Protein AF-Q8PVF8-F1 (afdb_monomer_lite)

Sequence (166 aa):
MELSTKVNENDHKSLRVQGGLSMELNARTSEKIAFSLLTLSAMTVAGFVVVILAYIIYNGYSAISIEFLTEMPRMRMTQGGIYPAIAGTVYLILGSMAVALPVGIMAAIYLNEYAGENRTTWLIEMAINNLQGLHLSYSGFSDSHFSLSTSGLVLLCCRPALLSLF

Secondary structure (DSSP, 8-state):
--TTHHHHHHHHHHHHHHHHHHHHHHHHHHHHHHHHHHHHHHHHHHHHHHHHHHHHHHHHTTT--HHHHHSPPBTTTTBS-SHHHHHHHHHHHHHHHHHHHHHHHHHHHHHHHH--S-HHHHHHHHHHHHHHHHHHHHHHHHHHHHHHHHHHHHHHHHTTTSSS--

Radius of gyration: 29.29 Å; chains: 1; bounding box: 50×66×88 Å

InterPro domains:
  IPR035906 MetI-like superfamily [G3DSA:1.10.3720.10] (33-136)
  IPR035906 MetI-like superfamily [SSF161098] (32-132)

pLDDT: mean 71.55, std 16.63, range [39.88, 97.25]

Foldseek 3Di:
DPPPVVVVVVVVVVVVVVVVVVCVPVVVVVVVVVVVVVVVVVVVVVVVVVVVVVVCCVVCVVVPDPQQCPWDDDDPNPDHHCPVVVVVVVCVVVVCCVVCVVVVVVVVCCLVPPDDPDPVNVVVVVVVVVVCVVVVVVVVVVVVVVCVVVVVVCCVVCVVVVVVVD

Structure (mmCIF, N/CA/C/O backbone):
data_AF-Q8PVF8-F1
#
_entry.id   AF-Q8PVF8-F1
#
loop_
_atom_site.group_PDB
_atom_site.id
_atom_site.type_symbol
_atom_site.label_atom_id
_atom_site.label_alt_id
_atom_site.label_comp_id
_atom_site.label_asym_id
_atom_site.label_entity_id
_atom_site.label_seq_id
_atom_site.pdbx_PDB_ins_code
_atom_site.Cartn_x
_atom_site.Cartn_y
_atom_site.Cartn_z
_atom_site.occupancy
_atom_site.B_iso_or_equiv
_atom_site.auth_seq_id
_atom_site.auth_comp_id
_atom_site.auth_asym_id
_atom_site.auth_atom_id
_atom_site.pdbx_PDB_model_num
ATOM 1 N N . MET A 1 1 ? -2.656 36.645 61.328 1.00 51.69 1 MET A N 1
ATOM 2 C CA . MET A 1 1 ? -2.704 35.214 60.951 1.00 51.69 1 MET A CA 1
ATOM 3 C C . MET A 1 1 ? -2.956 34.983 59.452 1.00 51.69 1 MET A C 1
ATOM 5 O O . MET A 1 1 ? -2.961 33.834 59.045 1.00 51.69 1 MET A O 1
ATOM 9 N N . GLU A 1 2 ? -3.068 36.027 58.611 1.00 54.12 2 GLU A N 1
ATOM 10 C CA . GLU A 1 2 ? -3.285 35.897 57.150 1.00 54.12 2 GLU A CA 1
ATOM 11 C C . GLU A 1 2 ? -2.012 35.986 56.281 1.00 54.12 2 GLU A C 1
ATOM 13 O O . GLU A 1 2 ? -2.089 35.915 55.058 1.00 54.12 2 GLU A O 1
ATOM 18 N N . LEU A 1 3 ? -0.820 36.134 56.877 1.00 52.75 3 LEU A N 1
ATOM 19 C CA . LEU A 1 3 ? 0.417 36.313 56.099 1.00 52.75 3 LEU A CA 1
ATOM 20 C C . LEU A 1 3 ? 1.076 34.996 55.648 1.00 52.75 3 LEU A C 1
ATOM 22 O O . LEU A 1 3 ? 1.861 35.007 54.706 1.00 52.75 3 LEU A O 1
ATOM 26 N N . SER A 1 4 ? 0.769 33.864 56.289 1.00 47.62 4 SER A N 1
ATOM 27 C CA . SER A 1 4 ? 1.456 32.588 56.014 1.00 47.62 4 SER A CA 1
ATOM 28 C C . SER A 1 4 ? 0.807 31.748 54.909 1.00 47.62 4 SER A C 1
ATOM 30 O O . SER A 1 4 ? 1.441 30.831 54.397 1.00 47.62 4 SER A O 1
ATOM 32 N N . THR A 1 5 ? -0.423 32.059 54.491 1.00 57.06 5 THR A N 1
ATOM 33 C CA . THR A 1 5 ? -1.111 31.355 53.391 1.00 57.06 5 THR A CA 1
ATOM 34 C C . THR A 1 5 ? -0.820 31.962 52.017 1.00 57.06 5 THR A C 1
ATOM 36 O O . THR A 1 5 ? -0.836 31.245 51.022 1.00 57.06 5 THR A O 1
ATOM 39 N N . LYS A 1 6 ? -0.473 33.255 51.935 1.00 48.97 6 LYS A N 1
ATOM 40 C CA . LYS A 1 6 ? -0.116 33.923 50.667 1.00 48.97 6 LYS A CA 1
ATOM 41 C C . LYS A 1 6 ? 1.314 33.648 50.187 1.00 48.97 6 LYS A C 1
ATOM 43 O O . LYS A 1 6 ? 1.569 33.820 49.002 1.00 48.97 6 LYS A O 1
ATOM 48 N N . VAL A 1 7 ? 2.234 33.219 51.053 1.00 61.41 7 VAL A N 1
ATOM 49 C CA . VAL A 1 7 ? 3.619 32.892 50.649 1.00 61.41 7 VAL A CA 1
ATOM 50 C C . VAL A 1 7 ? 3.669 31.528 49.933 1.00 61.41 7 VAL A C 1
ATOM 52 O O . VAL A 1 7 ? 4.226 31.420 48.848 1.00 61.41 7 VAL A O 1
ATOM 55 N N . ASN A 1 8 ? 2.943 30.519 50.430 1.00 55.72 8 ASN A N 1
ATOM 56 C CA . ASN A 1 8 ? 3.017 29.141 49.914 1.00 55.72 8 ASN A CA 1
ATOM 57 C C . ASN A 1 8 ? 2.479 28.968 48.466 1.00 55.72 8 ASN A C 1
ATOM 59 O O . ASN A 1 8 ? 3.049 28.233 47.665 1.00 55.72 8 ASN A O 1
ATOM 63 N N . GLU A 1 9 ? 1.425 29.697 48.085 1.00 68.25 9 GLU A N 1
ATOM 64 C CA . GLU A 1 9 ? 0.848 29.629 46.727 1.00 68.25 9 GLU A CA 1
ATOM 65 C C . GLU A 1 9 ? 1.742 30.312 45.666 1.00 68.25 9 GLU A C 1
ATOM 67 O O . GLU A 1 9 ? 1.870 29.836 44.535 1.00 68.25 9 GLU A O 1
ATOM 72 N N . ASN A 1 10 ? 2.386 31.432 46.019 1.00 58.22 10 ASN A N 1
ATOM 73 C CA . ASN A 1 10 ? 3.132 32.260 45.063 1.00 58.22 10 ASN A CA 1
ATOM 74 C C . ASN A 1 10 ? 4.547 31.719 44.777 1.00 58.22 10 ASN A C 1
ATOM 76 O O . ASN A 1 10 ? 5.030 31.835 43.644 1.00 58.22 10 ASN A O 1
ATOM 80 N N . ASP A 1 11 ? 5.175 31.057 45.752 1.00 59.28 11 ASP A N 1
ATOM 81 C CA . ASP A 1 11 ? 6.483 30.416 45.574 1.00 59.28 11 ASP A CA 1
ATOM 82 C C . ASP A 1 11 ? 6.388 29.142 44.713 1.00 59.28 11 ASP A C 1
ATOM 84 O O . ASP A 1 11 ? 7.199 28.928 43.807 1.00 59.28 11 ASP A O 1
ATOM 88 N N . HIS A 1 12 ? 5.337 28.331 44.896 1.00 58.09 12 HIS A N 1
ATOM 89 C CA . HIS A 1 12 ? 5.125 27.116 44.098 1.00 58.09 12 HIS A CA 1
ATOM 90 C C . HIS A 1 12 ? 4.798 27.429 42.625 1.00 58.09 12 HIS A C 1
ATOM 92 O O . HIS A 1 12 ? 5.191 26.689 41.716 1.00 58.09 12 HIS A O 1
ATOM 98 N N . LYS A 1 13 ? 4.131 28.561 42.357 1.00 58.38 13 LYS A N 1
ATOM 99 C CA . LYS A 1 13 ? 3.861 29.024 40.987 1.00 58.38 13 LYS A CA 1
ATOM 100 C C . LYS A 1 13 ? 5.140 29.490 40.280 1.00 58.38 13 LYS A C 1
ATOM 102 O O . LYS A 1 13 ? 5.322 29.175 39.106 1.00 58.38 13 LYS A O 1
ATOM 107 N N . SER A 1 14 ? 6.057 30.147 40.994 1.00 54.84 14 SER A N 1
ATOM 108 C CA . SER A 1 14 ? 7.342 30.607 40.437 1.00 54.84 14 SER A CA 1
ATOM 109 C C . SER A 1 14 ? 8.295 29.448 40.102 1.00 54.84 14 SER A C 1
ATOM 111 O O . SER A 1 14 ? 8.943 29.475 39.055 1.00 54.84 14 SER A O 1
ATOM 113 N N . LEU A 1 15 ? 8.301 28.376 40.907 1.00 59.50 15 LEU A N 1
ATOM 114 C CA . LEU A 1 15 ? 9.072 27.151 40.632 1.00 59.50 15 LEU A CA 1
ATOM 115 C C . LEU A 1 15 ? 8.565 26.383 39.394 1.00 59.50 15 LEU A C 1
ATOM 117 O O . LEU A 1 15 ? 9.371 25.858 38.625 1.00 59.50 15 LEU A O 1
ATOM 121 N N . ARG A 1 16 ? 7.245 26.356 39.138 1.00 57.34 16 ARG A N 1
ATOM 122 C CA . ARG A 1 16 ? 6.681 25.719 37.926 1.00 57.34 16 ARG A CA 1
ATOM 123 C C . ARG A 1 16 ? 6.911 26.537 36.651 1.00 57.34 16 ARG A C 1
ATOM 125 O O . ARG A 1 16 ? 7.089 25.943 35.593 1.00 57.34 16 ARG A O 1
ATOM 132 N N . VAL A 1 17 ? 6.951 27.870 36.735 1.00 62.53 17 VAL A N 1
ATOM 133 C CA . VAL A 1 17 ? 7.237 28.739 35.575 1.00 62.53 17 VAL A CA 1
ATOM 134 C C . VAL A 1 17 ? 8.722 28.674 35.179 1.00 62.53 17 VAL A C 1
ATOM 136 O O . VAL A 1 17 ? 9.035 28.613 33.991 1.00 62.53 17 VAL A O 1
ATOM 139 N N . GLN A 1 18 ? 9.647 28.593 36.144 1.00 56.28 18 GLN A N 1
ATOM 140 C CA . GLN A 1 18 ? 11.094 28.543 35.871 1.00 56.28 18 GLN A CA 1
ATOM 141 C C . GLN A 1 18 ? 11.582 27.153 35.404 1.00 56.28 18 GLN A C 1
ATOM 143 O O . GLN A 1 18 ? 12.493 27.068 34.580 1.00 56.28 18 GLN A O 1
ATOM 148 N N . GLY A 1 19 ? 10.924 26.069 35.843 1.00 51.06 19 GLY A N 1
ATOM 149 C CA . GLY A 1 19 ? 11.130 24.714 35.305 1.00 51.06 19 GLY A CA 1
ATOM 150 C C . GLY A 1 19 ? 10.571 24.504 33.888 1.00 51.06 19 GLY A C 1
ATOM 151 O O . GLY A 1 19 ? 11.049 23.630 33.170 1.00 51.06 19 GLY A O 1
ATOM 152 N N . GLY A 1 20 ? 9.599 25.323 33.465 1.00 49.12 20 GLY A N 1
ATOM 153 C CA . GLY A 1 20 ? 9.076 25.330 32.094 1.00 49.12 20 GLY A CA 1
ATOM 154 C C . GLY A 1 20 ? 9.992 26.053 31.100 1.00 49.12 20 GLY A C 1
ATOM 155 O O . GLY A 1 20 ? 10.200 25.561 29.995 1.00 49.12 20 GLY A O 1
ATOM 156 N N . LEU A 1 21 ? 10.607 27.174 31.505 1.00 53.81 21 LEU A N 1
ATOM 157 C CA . LEU A 1 21 ? 11.436 27.995 30.609 1.00 53.81 21 LEU A CA 1
ATOM 158 C C . LEU A 1 21 ? 12.814 27.389 30.285 1.00 53.81 21 LEU A C 1
ATOM 160 O O . LEU A 1 21 ? 13.308 27.561 29.173 1.00 53.81 21 LEU A O 1
ATOM 164 N N . SER A 1 22 ? 13.452 26.679 31.221 1.00 46.91 22 SER A N 1
ATOM 165 C CA . SER A 1 22 ? 14.766 26.053 30.978 1.00 46.91 22 SER A CA 1
ATOM 166 C C . SER A 1 22 ? 14.671 24.753 30.168 1.00 46.91 22 SER A C 1
ATOM 168 O O . SER A 1 22 ? 15.618 24.389 29.467 1.00 46.91 22 SER A O 1
ATOM 170 N N . MET A 1 23 ? 13.515 24.082 30.199 1.00 51.59 23 MET A N 1
ATOM 171 C CA . MET A 1 23 ? 13.256 22.872 29.414 1.00 51.59 23 MET A CA 1
ATOM 172 C C . MET A 1 23 ? 12.853 23.189 27.959 1.00 51.59 23 MET A C 1
ATOM 174 O O . MET A 1 23 ? 13.027 22.345 27.079 1.00 51.59 23 MET A O 1
ATOM 178 N N . GLU A 1 24 ? 12.400 24.414 27.663 1.00 52.34 24 GLU A N 1
ATOM 179 C CA . GLU A 1 24 ? 11.917 24.792 26.326 1.00 52.34 24 GLU A CA 1
ATOM 180 C C . GLU A 1 24 ? 13.024 24.983 25.269 1.00 52.34 24 GLU A C 1
ATOM 182 O O . GLU A 1 24 ? 12.763 24.814 24.079 1.00 52.34 24 GLU A O 1
ATOM 187 N N . LEU A 1 25 ? 14.275 25.262 25.656 1.00 53.94 25 LEU A N 1
ATOM 188 C CA . LEU A 1 25 ? 15.365 25.507 24.691 1.00 53.94 25 LEU A CA 1
ATOM 189 C C . LEU A 1 25 ? 16.074 24.221 24.213 1.00 53.94 25 LEU A C 1
ATOM 191 O O . LEU A 1 25 ? 16.572 24.174 23.086 1.00 53.94 25 LEU A O 1
ATOM 195 N N . ASN A 1 26 ? 16.076 23.153 25.023 1.00 51.19 26 ASN A N 1
ATOM 196 C CA . ASN A 1 26 ? 16.710 21.870 24.675 1.00 51.19 26 ASN A CA 1
ATOM 197 C C . ASN A 1 26 ? 15.704 20.829 24.137 1.00 51.19 26 ASN A C 1
ATOM 199 O O . ASN A 1 26 ? 16.030 20.059 23.233 1.00 51.19 26 ASN A O 1
ATOM 203 N N . ALA A 1 27 ? 14.446 20.853 24.601 1.00 56.66 27 ALA A N 1
ATOM 204 C CA . ALA A 1 27 ? 13.403 19.942 24.117 1.00 56.66 27 ALA A CA 1
ATOM 205 C C . ALA A 1 27 ? 13.043 20.185 22.638 1.00 56.66 27 ALA A C 1
ATOM 207 O O . ALA A 1 27 ? 12.931 19.235 21.869 1.00 56.66 27 ALA A O 1
ATOM 208 N N . ARG A 1 28 ? 12.981 21.453 22.201 1.00 52.00 28 ARG A N 1
ATOM 209 C CA . ARG A 1 28 ? 12.703 21.840 20.800 1.00 52.00 28 ARG A CA 1
ATOM 210 C C . ARG A 1 28 ? 13.817 21.430 19.828 1.00 52.00 28 ARG A C 1
ATOM 212 O O . ARG A 1 28 ? 13.562 21.247 18.639 1.00 52.00 28 ARG A O 1
ATOM 219 N N . THR A 1 29 ? 15.056 21.321 20.311 1.00 54.56 29 THR A N 1
ATOM 220 C CA . THR A 1 29 ? 16.217 20.906 19.505 1.00 54.56 29 THR A CA 1
ATOM 221 C C . THR A 1 29 ? 16.310 19.382 19.442 1.00 54.56 29 THR A C 1
ATOM 223 O O . THR A 1 29 ? 16.547 18.831 18.371 1.00 54.56 29 THR A O 1
ATOM 226 N N . SER A 1 30 ? 16.034 18.693 20.554 1.00 54.50 30 SER A N 1
ATOM 227 C CA . SER A 1 30 ? 15.981 17.226 20.611 1.00 54.50 30 SER A CA 1
ATOM 228 C C . SER A 1 30 ? 14.837 16.647 19.765 1.00 54.50 30 SER A C 1
ATOM 230 O O . SER A 1 30 ? 15.047 15.678 19.037 1.00 54.50 30 SER A O 1
ATOM 232 N N . GLU A 1 31 ? 13.672 17.304 19.751 1.00 61.38 31 GLU A N 1
ATOM 233 C CA . GLU A 1 31 ? 12.539 16.945 18.888 1.00 61.38 31 GLU A CA 1
ATOM 234 C C . GLU A 1 31 ? 12.911 17.038 17.400 1.00 61.38 31 GLU A C 1
ATOM 236 O O . GLU A 1 31 ? 12.701 16.092 16.643 1.00 61.38 31 GLU A O 1
ATOM 241 N N . LYS A 1 32 ? 13.565 18.131 16.986 1.00 50.81 32 LYS A N 1
ATOM 242 C CA . LYS A 1 32 ? 14.028 18.322 15.600 1.00 50.81 32 LYS A CA 1
ATOM 243 C C . LYS A 1 32 ? 15.104 17.320 15.192 1.00 50.81 32 LYS A C 1
ATOM 245 O O . LYS A 1 32 ? 15.117 16.892 14.042 1.00 50.81 32 LYS A O 1
ATOM 250 N N . ILE A 1 33 ? 15.996 16.937 16.106 1.00 59.88 33 ILE A N 1
ATOM 251 C CA . ILE A 1 33 ? 17.036 15.935 15.836 1.00 59.88 33 ILE A CA 1
ATOM 252 C C . ILE A 1 33 ? 16.408 14.551 15.660 1.00 59.88 33 ILE A C 1
ATOM 254 O O . ILE A 1 33 ? 16.748 13.862 14.701 1.00 59.88 33 ILE A O 1
ATOM 258 N N . ALA A 1 34 ? 15.463 14.167 16.521 1.00 65.62 34 ALA A N 1
ATOM 259 C CA . ALA A 1 34 ? 14.738 12.906 16.392 1.00 65.62 34 ALA A CA 1
ATOM 260 C C . ALA A 1 34 ? 13.936 12.848 15.080 1.00 65.62 34 ALA A C 1
ATOM 262 O O . ALA A 1 34 ? 14.042 11.878 14.332 1.00 65.62 34 ALA A O 1
ATOM 263 N N . PHE A 1 35 ? 13.209 13.919 14.747 1.00 63.75 35 PHE A N 1
ATOM 264 C CA . PHE A 1 35 ? 12.442 14.006 13.502 1.00 63.75 35 PHE A CA 1
ATOM 265 C C . PHE A 1 35 ? 13.340 14.022 12.254 1.00 63.75 35 PHE A C 1
ATOM 267 O O . PHE A 1 35 ? 13.012 13.405 11.240 1.00 63.75 35 PHE A O 1
ATOM 274 N N . SER A 1 36 ? 14.504 14.675 12.334 1.00 63.16 36 SER A N 1
ATOM 275 C CA . SER A 1 36 ? 15.505 14.709 11.262 1.00 63.16 36 SER A CA 1
ATOM 276 C C . SER A 1 36 ? 16.115 13.330 11.011 1.00 63.16 36 SER A C 1
ATOM 278 O O . SER A 1 36 ? 16.141 12.880 9.870 1.00 63.16 36 SER A O 1
ATOM 280 N N . LEU A 1 37 ? 16.520 12.609 12.062 1.00 76.75 37 LEU A N 1
ATOM 281 C CA . LEU A 1 37 ? 17.076 11.254 11.958 1.00 76.75 37 LEU A CA 1
ATOM 282 C C . LEU A 1 37 ? 16.082 10.256 11.351 1.00 76.75 37 LEU A C 1
ATOM 284 O O . LEU A 1 37 ? 16.461 9.455 10.495 1.00 76.75 37 LEU A O 1
ATOM 288 N N . LEU A 1 38 ? 14.811 10.332 11.755 1.00 70.50 38 LEU A N 1
ATOM 289 C CA . LEU A 1 38 ? 13.739 9.500 11.202 1.00 70.50 38 LEU A CA 1
ATOM 290 C C . LEU A 1 38 ? 13.437 9.844 9.736 1.00 70.50 38 LEU A C 1
ATOM 292 O O . LEU A 1 38 ? 13.205 8.953 8.923 1.00 70.50 38 LEU A O 1
ATOM 296 N N . THR A 1 39 ? 13.494 11.125 9.371 1.00 72.25 39 THR A N 1
ATOM 297 C CA . THR A 1 39 ? 13.309 11.551 7.975 1.00 72.25 39 THR A CA 1
ATOM 298 C C . THR A 1 39 ? 14.477 11.093 7.103 1.00 72.25 39 THR A C 1
ATOM 300 O O . THR A 1 39 ? 14.269 10.655 5.976 1.00 72.25 39 THR A O 1
ATOM 303 N N . LEU A 1 40 ? 15.707 11.139 7.618 1.00 76.12 40 LEU A N 1
ATOM 304 C CA . LEU A 1 40 ? 16.912 10.739 6.889 1.00 76.12 40 LEU A CA 1
ATOM 305 C C . LEU A 1 40 ? 16.947 9.230 6.616 1.00 76.12 40 LEU A C 1
ATOM 307 O O . LEU A 1 40 ? 17.321 8.813 5.518 1.00 76.12 40 LEU A O 1
ATOM 311 N N . SER A 1 41 ? 16.508 8.406 7.573 1.00 79.31 41 SER A N 1
ATOM 312 C CA . SER A 1 41 ? 16.392 6.958 7.371 1.00 79.31 41 SER A CA 1
ATOM 313 C C . SER A 1 41 ? 15.305 6.617 6.346 1.00 79.31 41 SER A C 1
ATOM 315 O O . SER A 1 41 ? 15.565 5.842 5.424 1.00 79.31 41 SER A O 1
ATOM 317 N N . ALA A 1 42 ? 14.138 7.266 6.420 1.00 78.38 42 ALA A N 1
ATOM 318 C CA . ALA A 1 42 ? 13.075 7.118 5.425 1.00 78.38 42 ALA A CA 1
ATOM 319 C C . ALA A 1 42 ? 13.528 7.572 4.025 1.00 78.38 42 ALA A C 1
ATOM 321 O O . ALA A 1 42 ? 13.293 6.881 3.034 1.00 78.38 42 ALA A O 1
ATOM 322 N N . MET A 1 43 ? 14.244 8.695 3.943 1.00 80.31 43 MET A N 1
ATOM 323 C CA . MET A 1 43 ? 14.764 9.236 2.688 1.00 80.31 43 MET A CA 1
ATOM 324 C C . MET A 1 43 ? 15.844 8.328 2.083 1.00 80.31 43 MET A C 1
ATOM 326 O O . MET A 1 43 ? 15.907 8.178 0.865 1.00 80.31 43 MET A O 1
ATOM 330 N N . THR A 1 44 ? 16.639 7.656 2.919 1.00 87.62 44 THR A N 1
ATOM 331 C CA . THR A 1 44 ? 17.617 6.656 2.467 1.00 87.62 44 THR A CA 1
ATOM 332 C C . THR A 1 44 ? 16.926 5.450 1.825 1.00 87.62 44 THR A C 1
ATOM 334 O O . THR A 1 44 ? 17.311 5.034 0.732 1.00 87.62 44 THR A O 1
ATOM 337 N N . VAL A 1 45 ? 15.868 4.919 2.453 1.00 90.38 45 VAL A N 1
ATOM 338 C CA . VAL A 1 45 ? 15.067 3.816 1.887 1.00 90.38 45 VAL A CA 1
ATOM 339 C C . VAL A 1 45 ? 14.399 4.246 0.581 1.00 90.38 45 VAL A C 1
ATOM 341 O O . VAL A 1 45 ? 14.475 3.525 -0.413 1.00 90.38 45 VAL A O 1
ATOM 344 N N . ALA A 1 46 ? 13.805 5.441 0.549 1.00 84.88 46 ALA A N 1
ATOM 345 C CA . ALA A 1 46 ? 13.189 5.988 -0.656 1.00 84.88 46 ALA A CA 1
ATOM 346 C C . ALA A 1 46 ? 14.206 6.139 -1.801 1.00 84.88 46 ALA A C 1
ATOM 348 O O . ALA A 1 46 ? 13.923 5.744 -2.929 1.00 84.88 46 ALA A O 1
ATOM 349 N N . GLY A 1 47 ? 15.415 6.631 -1.512 1.00 90.38 47 GLY A N 1
ATOM 350 C CA . GLY A 1 47 ? 16.500 6.713 -2.490 1.00 90.38 47 GLY A CA 1
ATOM 351 C C . GLY A 1 47 ? 16.872 5.346 -3.064 1.00 90.38 47 GLY A C 1
ATOM 352 O O . GLY A 1 47 ? 17.014 5.204 -4.277 1.00 90.38 47 GLY A O 1
ATOM 353 N N . PHE A 1 48 ? 16.945 4.317 -2.219 1.00 94.25 48 PHE A N 1
ATOM 354 C CA . PHE A 1 48 ? 17.225 2.951 -2.661 1.00 94.25 48 PHE A CA 1
ATOM 355 C C . PHE A 1 48 ? 16.133 2.411 -3.598 1.00 94.25 48 PHE A C 1
ATOM 357 O O . PHE A 1 48 ? 16.439 1.821 -4.634 1.00 94.25 48 PHE A O 1
ATOM 364 N N . VAL A 1 49 ? 14.860 2.681 -3.288 1.00 93.56 49 VAL A N 1
ATOM 365 C CA . VAL A 1 49 ? 13.725 2.334 -4.160 1.00 93.56 49 VAL A CA 1
ATOM 366 C C . VAL A 1 49 ? 13.830 3.048 -5.507 1.00 93.56 49 VAL A C 1
ATOM 368 O O . VAL A 1 49 ? 13.660 2.410 -6.542 1.00 93.56 49 VAL A O 1
ATOM 371 N N . VAL A 1 50 ? 14.170 4.341 -5.527 1.00 92.25 50 VAL A N 1
ATOM 372 C CA . VAL A 1 50 ? 14.340 5.105 -6.776 1.00 92.25 50 VAL A CA 1
ATOM 373 C C . VAL A 1 50 ? 15.474 4.537 -7.632 1.00 92.25 50 VAL A C 1
ATOM 375 O O . VAL A 1 50 ? 15.308 4.403 -8.842 1.00 92.25 50 VAL A O 1
ATOM 378 N N . VAL A 1 51 ? 16.601 4.149 -7.027 1.00 94.50 51 VAL A N 1
ATOM 379 C CA . VAL A 1 51 ? 17.724 3.520 -7.747 1.00 94.50 51 VAL A CA 1
ATOM 380 C C . VAL A 1 51 ? 17.306 2.187 -8.368 1.00 94.50 51 VAL A C 1
ATOM 382 O O . VAL A 1 51 ? 17.602 1.935 -9.537 1.00 94.50 51 VAL A O 1
ATOM 385 N N . ILE A 1 52 ? 16.580 1.350 -7.623 1.00 93.69 52 ILE A N 1
ATOM 386 C CA . ILE A 1 52 ? 16.058 0.078 -8.136 1.00 93.69 52 ILE A CA 1
ATOM 387 C C . ILE A 1 52 ? 15.069 0.325 -9.279 1.00 93.69 52 ILE A C 1
ATOM 389 O O . ILE A 1 52 ? 15.166 -0.321 -10.320 1.00 93.69 52 ILE A O 1
ATOM 393 N N . LEU A 1 53 ? 14.146 1.276 -9.123 1.00 90.56 53 LEU A N 1
ATOM 394 C CA . LEU A 1 53 ? 13.185 1.626 -10.170 1.00 90.56 53 LEU A CA 1
ATOM 395 C C . LEU A 1 53 ? 13.891 2.128 -11.431 1.00 90.56 53 LEU A C 1
ATOM 397 O O . LEU A 1 53 ? 13.553 1.690 -12.528 1.00 90.56 53 LEU A O 1
ATOM 401 N N . ALA A 1 54 ? 14.910 2.979 -11.288 1.00 91.94 54 ALA A N 1
ATOM 402 C CA . ALA A 1 54 ? 15.721 3.429 -12.412 1.00 91.94 54 ALA A CA 1
ATOM 403 C C . ALA A 1 54 ? 16.394 2.240 -13.112 1.00 91.94 54 ALA A C 1
ATOM 405 O O . ALA A 1 54 ? 16.300 2.113 -14.331 1.00 91.94 54 ALA A O 1
ATOM 406 N N . TYR A 1 55 ? 17.003 1.325 -12.353 1.00 92.50 55 TYR A N 1
ATOM 407 C CA . TYR A 1 55 ? 17.626 0.121 -12.904 1.00 92.50 55 TYR A CA 1
ATOM 408 C C . TYR A 1 55 ? 16.627 -0.763 -13.669 1.00 92.50 55 TYR A C 1
ATOM 410 O O . TYR A 1 55 ? 16.944 -1.251 -14.756 1.00 92.50 55 TYR A O 1
ATOM 418 N N . ILE A 1 56 ? 15.411 -0.940 -13.143 1.00 90.31 56 ILE A N 1
ATOM 419 C CA . ILE A 1 56 ? 14.345 -1.700 -13.809 1.00 90.31 56 ILE A CA 1
ATOM 420 C C . ILE A 1 56 ? 13.917 -1.015 -15.105 1.00 90.31 56 ILE A C 1
ATOM 422 O O . ILE A 1 56 ? 13.752 -1.696 -16.108 1.00 90.31 56 ILE A O 1
ATOM 426 N N . ILE A 1 57 ? 13.766 0.310 -15.126 1.00 89.25 57 ILE A N 1
ATOM 427 C CA . ILE A 1 57 ? 13.369 1.035 -16.341 1.00 89.25 57 ILE A CA 1
ATOM 428 C C . ILE A 1 57 ? 14.463 0.934 -17.411 1.00 89.25 57 ILE A C 1
ATOM 430 O O . ILE A 1 57 ? 14.161 0.599 -18.556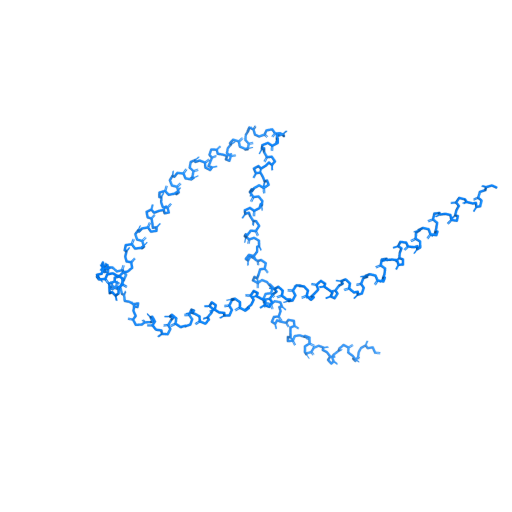 1.00 89.25 57 ILE A O 1
ATOM 434 N N . TYR A 1 58 ? 15.730 1.151 -17.042 1.00 90.25 58 TYR A N 1
ATOM 435 C CA . TYR A 1 58 ? 16.854 1.077 -17.981 1.00 90.25 58 TYR A CA 1
ATOM 436 C C . TYR A 1 58 ? 17.012 -0.312 -18.618 1.00 90.25 58 TYR A C 1
ATOM 438 O O . TYR A 1 58 ? 17.266 -0.400 -19.816 1.00 90.25 58 TYR A O 1
ATOM 446 N N . ASN A 1 59 ? 16.834 -1.394 -17.853 1.00 86.12 59 ASN A N 1
ATOM 447 C CA . ASN A 1 59 ? 16.957 -2.762 -18.375 1.00 86.12 59 ASN A CA 1
ATOM 448 C C . ASN A 1 59 ? 15.638 -3.325 -18.936 1.00 86.12 59 ASN A C 1
ATOM 450 O O . ASN A 1 59 ? 15.651 -4.237 -19.759 1.00 86.12 59 ASN A O 1
ATOM 454 N N . GLY A 1 60 ? 14.498 -2.804 -18.484 1.00 78.50 60 GLY A N 1
ATOM 455 C CA . GLY A 1 60 ? 13.159 -3.319 -18.770 1.00 78.50 60 GLY A CA 1
ATOM 456 C C . GLY A 1 60 ? 12.440 -2.631 -19.926 1.00 78.50 60 GLY A C 1
ATOM 457 O O . GLY A 1 60 ? 11.456 -3.179 -20.416 1.00 78.50 60 GLY A O 1
ATOM 458 N N . TYR A 1 61 ? 12.926 -1.481 -20.412 1.00 79.75 61 TYR A N 1
ATOM 459 C CA . TYR A 1 61 ? 12.298 -0.754 -21.525 1.00 79.75 61 TYR A CA 1
ATOM 460 C C . TYR A 1 61 ? 12.106 -1.623 -22.783 1.00 79.75 61 TYR A C 1
ATOM 462 O O . TYR A 1 61 ? 11.084 -1.516 -23.452 1.00 79.75 61 TYR A O 1
ATOM 470 N N . SER A 1 62 ? 13.038 -2.540 -23.067 1.00 72.31 62 SER A N 1
ATOM 471 C CA . SER A 1 62 ? 12.952 -3.458 -24.218 1.00 72.31 62 SER A CA 1
ATOM 472 C C . SER A 1 62 ? 12.014 -4.659 -23.988 1.00 72.31 62 SER A C 1
ATOM 474 O O . SER A 1 62 ? 11.566 -5.295 -24.938 1.00 72.31 62 SER A O 1
ATOM 476 N N . ALA A 1 63 ? 11.694 -4.982 -22.730 1.00 68.44 63 ALA A N 1
ATOM 477 C CA . ALA A 1 63 ? 10.838 -6.117 -22.370 1.00 68.44 63 ALA A CA 1
ATOM 478 C C . ALA A 1 63 ? 9.337 -5.762 -22.324 1.00 68.44 63 ALA A C 1
ATOM 480 O O . ALA A 1 63 ? 8.499 -6.660 -22.275 1.00 68.44 63 ALA A O 1
ATOM 481 N N . ILE A 1 64 ? 8.979 -4.472 -22.361 1.00 70.19 64 ILE A N 1
ATOM 482 C CA . ILE A 1 64 ? 7.589 -4.004 -22.463 1.00 70.19 64 ILE A CA 1
ATOM 483 C C . ILE A 1 64 ? 7.145 -4.093 -23.929 1.00 70.19 64 ILE A C 1
ATOM 485 O O . ILE A 1 64 ? 7.194 -3.134 -24.692 1.00 70.19 64 ILE A O 1
ATOM 489 N N . SER A 1 65 ? 6.711 -5.279 -24.341 1.00 75.31 65 SER A N 1
ATOM 490 C CA . SER A 1 65 ? 5.948 -5.479 -25.574 1.00 75.31 65 SER A CA 1
ATOM 491 C C . SER A 1 65 ? 4.534 -5.960 -25.244 1.00 75.31 65 SER A C 1
ATOM 493 O O . SER A 1 65 ? 4.280 -6.526 -24.180 1.00 75.31 65 SER A O 1
ATOM 495 N N . ILE A 1 66 ? 3.584 -5.724 -26.149 1.00 69.56 66 ILE A N 1
ATOM 496 C CA . ILE A 1 66 ? 2.203 -6.218 -26.013 1.00 69.56 66 ILE A CA 1
ATOM 497 C C . ILE A 1 66 ? 2.170 -7.755 -26.028 1.00 69.56 66 ILE A C 1
ATOM 499 O O . ILE A 1 66 ? 1.392 -8.355 -25.280 1.00 69.56 66 ILE A O 1
ATOM 503 N N . GLU A 1 67 ? 3.084 -8.392 -26.766 1.00 74.38 67 GLU A N 1
ATOM 504 C CA . GLU A 1 67 ? 3.384 -9.817 -26.622 1.00 74.38 67 GLU A CA 1
ATOM 505 C C . GLU A 1 67 ? 3.744 -10.186 -25.174 1.00 74.38 67 GLU A C 1
ATOM 507 O O . GLU A 1 67 ? 3.172 -11.122 -24.635 1.00 74.38 67 GLU A O 1
ATOM 512 N N . PHE A 1 68 ? 4.597 -9.438 -24.467 1.00 75.19 68 PHE A N 1
ATOM 513 C CA . PHE A 1 68 ? 4.923 -9.746 -23.064 1.00 75.19 68 PHE A CA 1
ATOM 514 C C . PHE A 1 68 ? 3.717 -9.619 -22.108 1.00 75.19 68 PHE A C 1
ATOM 516 O O . PHE A 1 68 ? 3.681 -10.260 -21.058 1.00 75.19 68 PHE A O 1
ATOM 523 N N . LEU A 1 69 ? 2.694 -8.834 -22.451 1.00 71.50 69 LEU A N 1
ATOM 524 C CA . LEU A 1 69 ? 1.465 -8.747 -21.652 1.00 71.50 69 LEU A CA 1
ATOM 525 C C . LEU A 1 69 ? 0.488 -9.903 -21.907 1.00 71.50 69 LEU A C 1
ATOM 527 O O . LEU A 1 69 ? -0.327 -10.193 -21.033 1.00 71.50 69 LEU A O 1
ATOM 531 N N . THR A 1 70 ? 0.551 -10.547 -23.075 1.00 72.12 70 THR A N 1
ATOM 532 C CA . THR A 1 70 ? -0.436 -11.548 -23.528 1.00 72.12 70 THR A CA 1
ATOM 533 C C . THR A 1 70 ? 0.128 -12.965 -23.665 1.00 72.12 70 THR A C 1
ATOM 535 O O . THR A 1 70 ? -0.632 -13.932 -23.655 1.00 72.12 70 THR A O 1
ATOM 538 N N . GLU A 1 71 ? 1.450 -13.114 -23.725 1.00 72.56 71 GLU A N 1
ATOM 539 C CA . GLU A 1 71 ? 2.133 -14.399 -23.840 1.00 72.56 71 GLU A CA 1
ATOM 540 C C . GLU A 1 71 ? 2.076 -15.175 -22.514 1.00 72.56 71 GLU A C 1
ATOM 542 O O . GLU A 1 71 ? 2.281 -14.631 -21.425 1.00 72.56 71 GLU A O 1
ATOM 547 N N . MET A 1 72 ? 1.844 -16.485 -22.593 1.00 67.31 72 MET A N 1
ATOM 548 C CA . MET A 1 72 ? 1.909 -17.359 -21.422 1.00 67.31 72 MET A CA 1
ATOM 549 C C . MET A 1 72 ? 3.379 -17.608 -21.029 1.00 67.31 72 MET A C 1
ATOM 551 O O . MET A 1 72 ? 4.222 -17.804 -21.909 1.00 67.31 72 MET A O 1
ATOM 555 N N . PRO A 1 73 ? 3.727 -17.624 -19.729 1.00 68.38 73 PRO A N 1
ATOM 556 C CA . PRO A 1 73 ? 5.103 -17.836 -19.285 1.00 68.38 73 PRO A CA 1
ATOM 557 C C . PRO A 1 73 ? 5.618 -19.217 -19.715 1.00 68.38 73 PRO A C 1
ATOM 559 O O . PRO A 1 73 ? 4.946 -20.230 -19.514 1.00 68.38 73 PRO A O 1
ATOM 562 N N . ARG A 1 74 ? 6.836 -19.285 -20.271 1.00 64.19 74 ARG A N 1
ATOM 563 C CA . ARG A 1 74 ? 7.508 -20.536 -20.670 1.00 64.19 74 ARG A CA 1
ATOM 564 C C . ARG A 1 74 ? 8.882 -20.619 -20.004 1.00 64.19 74 ARG A C 1
ATOM 566 O O . ARG A 1 74 ? 9.598 -19.640 -19.905 1.00 64.19 74 ARG A O 1
ATOM 573 N N . MET A 1 75 ? 9.282 -21.801 -19.537 1.00 53.44 75 MET A N 1
ATOM 574 C CA . MET A 1 75 ? 10.538 -21.994 -18.788 1.00 53.44 75 MET A CA 1
ATOM 575 C C . MET A 1 75 ? 10.671 -21.087 -17.545 1.00 53.44 75 MET A C 1
ATOM 577 O O . MET A 1 75 ? 11.390 -20.091 -17.547 1.00 53.44 75 MET A O 1
ATOM 581 N N . ARG A 1 76 ? 9.995 -21.463 -16.449 1.00 57.19 76 ARG A N 1
ATOM 582 C CA . ARG A 1 76 ? 10.242 -20.961 -15.074 1.00 57.19 76 ARG A CA 1
ATOM 583 C C . ARG A 1 76 ? 10.409 -19.430 -14.943 1.00 57.19 76 ARG A C 1
ATOM 585 O O . ARG A 1 76 ? 11.305 -18.982 -14.240 1.00 57.19 76 ARG A O 1
ATOM 592 N N . MET A 1 77 ? 9.571 -18.639 -15.622 1.00 58.91 77 MET A N 1
ATOM 593 C CA . MET A 1 77 ? 9.598 -17.159 -15.600 1.00 58.91 77 MET A CA 1
ATOM 594 C C . MET A 1 77 ? 10.887 -16.517 -16.146 1.00 58.91 77 MET A C 1
ATOM 596 O O . MET A 1 77 ? 11.064 -15.311 -16.023 1.00 58.91 77 MET A O 1
ATOM 600 N N . THR A 1 78 ? 11.771 -17.292 -16.785 1.00 63.28 78 THR A N 1
ATOM 601 C CA . THR A 1 78 ? 12.937 -16.736 -17.494 1.00 63.28 78 THR A CA 1
ATOM 602 C C . THR A 1 78 ? 12.603 -16.251 -18.902 1.00 63.28 78 THR A C 1
ATOM 604 O O . THR A 1 78 ? 13.340 -15.427 -19.435 1.00 63.28 78 THR A O 1
ATOM 607 N N . GLN A 1 79 ? 11.495 -16.721 -19.493 1.00 58.94 79 GLN A N 1
ATOM 608 C CA . GLN A 1 79 ? 10.942 -16.231 -20.761 1.00 58.94 79 GLN A CA 1
ATOM 609 C C . GLN A 1 79 ? 9.394 -16.296 -20.740 1.00 58.94 79 GLN A C 1
ATOM 611 O O . GLN A 1 79 ? 8.794 -17.120 -20.052 1.00 58.94 79 GLN A O 1
ATOM 616 N N . GLY A 1 80 ? 8.719 -15.426 -21.490 1.00 66.00 80 GLY A N 1
ATOM 617 C CA . GLY A 1 80 ? 7.249 -15.354 -21.550 1.00 66.00 80 GLY A CA 1
ATOM 618 C C . GLY A 1 80 ? 6.627 -14.293 -20.631 1.00 66.00 80 GLY A C 1
ATOM 619 O O . GLY A 1 80 ? 7.332 -13.624 -19.881 1.00 66.00 80 GLY A O 1
ATOM 620 N N . GLY A 1 81 ? 5.314 -14.094 -20.767 1.00 74.06 81 GLY A N 1
ATOM 621 C CA . GLY A 1 81 ? 4.632 -12.875 -20.334 1.00 74.06 81 GLY A CA 1
ATOM 622 C C . GLY A 1 81 ? 4.034 -12.864 -18.923 1.00 74.06 81 GLY A C 1
ATOM 623 O O . GLY A 1 81 ? 4.000 -13.869 -18.210 1.00 74.06 81 GLY A O 1
ATOM 624 N N . ILE A 1 82 ? 3.528 -11.692 -18.525 1.00 81.56 82 ILE A N 1
ATOM 625 C CA . ILE A 1 82 ? 2.945 -11.408 -17.198 1.00 81.56 82 ILE A CA 1
ATOM 626 C C . ILE A 1 82 ? 1.426 -11.671 -17.120 1.00 81.56 82 ILE A C 1
ATOM 628 O O . ILE A 1 82 ? 0.808 -11.495 -16.068 1.00 81.56 82 ILE A O 1
ATOM 632 N N . TYR A 1 83 ? 0.817 -12.146 -18.212 1.00 83.25 83 TYR A N 1
ATOM 633 C CA . TYR A 1 83 ? -0.622 -12.404 -18.324 1.00 83.25 83 TYR A CA 1
ATOM 634 C C . TYR A 1 83 ? -1.249 -13.155 -17.127 1.00 83.25 83 TYR A C 1
ATOM 636 O O . TYR A 1 83 ? -2.221 -12.648 -16.557 1.00 83.25 83 TYR A O 1
ATOM 644 N N . PRO A 1 84 ? -0.726 -14.316 -16.671 1.00 85.94 84 PRO A N 1
ATOM 645 C CA . PRO A 1 84 ? -1.353 -15.051 -15.570 1.00 85.94 84 PRO A CA 1
ATOM 646 C C . PRO A 1 84 ? -1.258 -14.323 -14.226 1.00 85.94 84 PRO A C 1
ATOM 648 O O . PRO A 1 84 ? -2.115 -14.530 -13.370 1.00 85.94 84 PRO A O 1
ATOM 651 N N . ALA A 1 85 ? -0.261 -13.454 -14.032 1.00 86.81 85 ALA A N 1
ATOM 652 C CA . ALA A 1 85 ? -0.171 -12.640 -12.825 1.00 86.81 85 ALA A CA 1
ATOM 653 C C . ALA A 1 85 ? -1.265 -11.562 -12.813 1.00 86.81 85 ALA A C 1
ATOM 655 O O . ALA A 1 85 ? -1.917 -11.378 -11.791 1.00 86.81 85 ALA A O 1
ATOM 656 N N . ILE A 1 86 ? -1.522 -10.911 -13.955 1.00 87.00 86 ILE A N 1
ATOM 657 C CA . ILE A 1 86 ? -2.592 -9.909 -14.094 1.00 87.00 86 ILE A CA 1
ATOM 658 C C . ILE A 1 86 ? -3.969 -10.566 -13.948 1.00 87.00 86 ILE A C 1
ATOM 660 O O . ILE A 1 86 ? -4.814 -10.082 -13.200 1.00 87.00 86 ILE A O 1
ATOM 664 N N . ALA A 1 87 ? -4.202 -11.695 -14.619 1.00 90.06 87 ALA A N 1
ATOM 665 C CA . ALA A 1 87 ? -5.453 -12.432 -14.463 1.00 90.06 87 ALA A CA 1
ATOM 666 C C . ALA A 1 87 ? -5.652 -12.876 -13.003 1.00 90.06 87 ALA A C 1
ATOM 668 O O . ALA A 1 87 ? -6.736 -12.712 -12.446 1.00 90.06 87 ALA A O 1
ATOM 669 N N . GLY A 1 88 ? -4.592 -13.370 -12.356 1.00 91.12 88 GLY A N 1
ATOM 670 C CA . GLY A 1 88 ? -4.607 -13.763 -10.951 1.00 91.12 88 GLY A CA 1
ATOM 671 C C . GLY A 1 88 ? -4.968 -12.614 -10.010 1.00 91.12 88 GLY A C 1
ATOM 672 O O . GLY A 1 88 ? -5.840 -12.789 -9.162 1.00 91.12 88 GLY A O 1
ATOM 673 N N . THR A 1 89 ? -4.368 -11.428 -10.170 1.00 94.50 89 THR A N 1
ATOM 674 C CA . THR A 1 89 ? -4.716 -10.271 -9.328 1.00 94.50 89 THR A CA 1
ATOM 675 C C . THR A 1 89 ? -6.164 -9.846 -9.533 1.00 94.50 89 THR A C 1
ATOM 677 O O . THR A 1 89 ? -6.847 -9.590 -8.547 1.00 94.50 89 THR A O 1
ATOM 680 N N . VAL A 1 90 ? -6.676 -9.852 -10.768 1.00 95.25 90 VAL A N 1
ATOM 681 C CA . VAL A 1 90 ? -8.087 -9.533 -11.046 1.00 95.25 90 VAL A CA 1
ATOM 682 C C . VAL A 1 90 ? -9.024 -10.532 -10.367 1.00 95.25 90 VAL A C 1
ATOM 684 O O . VAL A 1 90 ? -9.940 -10.116 -9.660 1.00 95.25 90 VAL A O 1
ATOM 687 N N . TYR A 1 91 ? -8.786 -11.838 -10.512 1.00 95.50 91 TYR A N 1
ATOM 688 C CA . TYR A 1 91 ? -9.616 -12.852 -9.855 1.00 95.50 91 TYR A CA 1
ATOM 689 C C . TYR A 1 91 ? -9.540 -12.769 -8.326 1.00 95.50 91 TYR A C 1
ATOM 691 O O . TYR A 1 91 ? -10.564 -12.915 -7.661 1.00 95.50 91 TYR A O 1
ATOM 699 N N . LEU A 1 92 ? -8.362 -12.494 -7.757 1.00 95.69 92 LEU A N 1
ATOM 700 C CA . LEU A 1 92 ? -8.193 -12.328 -6.311 1.00 95.69 92 LEU A CA 1
ATOM 701 C C . LEU A 1 92 ? -8.887 -11.068 -5.784 1.00 95.69 92 LEU A C 1
ATOM 703 O O . LEU A 1 92 ? -9.542 -11.121 -4.744 1.00 95.69 92 LEU A O 1
ATOM 707 N N . ILE A 1 93 ? -8.784 -9.944 -6.494 1.00 96.81 93 ILE A N 1
ATOM 708 C CA . ILE A 1 93 ? -9.480 -8.703 -6.137 1.00 96.81 93 ILE A CA 1
ATOM 709 C C . ILE A 1 93 ? -10.991 -8.922 -6.214 1.00 96.81 93 ILE A C 1
ATOM 711 O O . ILE A 1 93 ? -11.689 -8.655 -5.244 1.00 96.81 93 ILE A O 1
ATOM 715 N N . LEU A 1 94 ? -11.506 -9.481 -7.311 1.00 97.06 94 LEU A N 1
ATOM 716 C CA . LEU A 1 94 ? -12.942 -9.729 -7.460 1.00 97.06 94 LEU A CA 1
ATOM 717 C C . LEU A 1 94 ? -13.465 -10.734 -6.430 1.00 97.06 94 LEU A C 1
ATOM 719 O O . LEU A 1 94 ? -14.510 -10.502 -5.827 1.00 97.06 94 LEU A O 1
ATOM 723 N N . GLY A 1 95 ? -12.732 -11.822 -6.188 1.00 96.56 95 GLY A N 1
ATOM 724 C CA . GLY A 1 95 ? -13.101 -12.825 -5.192 1.00 96.56 95 GLY A CA 1
ATOM 725 C C . GLY A 1 95 ? -13.087 -12.263 -3.771 1.00 96.56 95 GLY A C 1
ATOM 726 O O . GLY A 1 95 ? -14.035 -12.472 -3.016 1.00 96.56 95 GLY A O 1
ATOM 727 N N . SER A 1 96 ? -12.053 -11.495 -3.415 1.00 96.75 96 SER A N 1
ATOM 728 C CA . SER A 1 96 ? -11.988 -10.842 -2.105 1.00 96.75 96 SER A CA 1
ATOM 729 C C . SER A 1 96 ? -13.071 -9.778 -1.944 1.00 96.75 96 SER A C 1
ATOM 731 O O . SER A 1 96 ? -13.724 -9.762 -0.908 1.00 96.75 96 SER A O 1
ATOM 733 N N . MET A 1 97 ? -13.344 -8.954 -2.960 1.00 97.06 97 MET A N 1
ATOM 734 C CA . MET A 1 97 ? -14.422 -7.960 -2.929 1.00 97.06 97 MET A CA 1
ATOM 735 C C . MET A 1 97 ? -15.799 -8.611 -2.800 1.00 97.06 97 MET A C 1
ATOM 737 O O . MET A 1 97 ? -16.615 -8.137 -2.015 1.00 97.06 97 MET A O 1
ATOM 741 N N . ALA A 1 98 ? -16.054 -9.713 -3.510 1.00 97.25 98 ALA A N 1
ATOM 742 C CA . ALA A 1 98 ? -17.331 -10.420 -3.451 1.00 97.25 98 ALA A CA 1
ATOM 743 C C . ALA A 1 98 ? -17.669 -10.922 -2.037 1.00 97.25 98 ALA A C 1
ATOM 745 O O . ALA A 1 98 ? -18.841 -10.974 -1.678 1.00 97.25 98 ALA A O 1
ATOM 746 N N . VAL A 1 99 ? -16.659 -11.256 -1.226 1.00 96.75 99 VAL A N 1
ATOM 747 C CA . VAL A 1 99 ? -16.841 -11.685 0.171 1.00 96.75 99 VAL A CA 1
ATOM 748 C C . VAL A 1 99 ? -16.734 -10.509 1.147 1.00 96.75 99 VAL A C 1
ATOM 750 O O . VAL A 1 99 ? -17.537 -10.396 2.071 1.00 96.75 99 VAL A O 1
ATOM 753 N N . ALA A 1 100 ? -15.775 -9.605 0.949 1.00 96.38 100 ALA A N 1
ATOM 754 C CA . ALA A 1 100 ? -15.515 -8.486 1.851 1.00 96.38 100 ALA A CA 1
ATOM 755 C C . ALA A 1 100 ? -16.621 -7.427 1.814 1.00 96.38 100 ALA A C 1
ATOM 757 O O . ALA A 1 100 ? -16.947 -6.869 2.857 1.00 96.38 100 ALA A O 1
ATOM 758 N N . LEU A 1 101 ? -17.225 -7.162 0.649 1.00 96.75 101 LEU A N 1
ATOM 759 C CA . LEU A 1 101 ? -18.307 -6.184 0.519 1.00 96.75 101 LEU A CA 1
ATOM 760 C C . LEU A 1 101 ? -19.551 -6.560 1.331 1.00 96.75 101 LEU A C 1
ATOM 762 O O . LEU A 1 101 ? -19.955 -5.742 2.155 1.00 96.75 101 LEU A O 1
ATOM 766 N N . PRO A 1 102 ? -20.164 -7.752 1.180 1.00 96.19 102 PRO A N 1
ATOM 767 C CA . PRO A 1 102 ? -21.341 -8.090 1.973 1.00 96.19 102 PRO A CA 1
ATOM 768 C C . PRO A 1 102 ? -21.021 -8.128 3.471 1.00 96.19 102 PRO A C 1
ATOM 770 O O . PRO A 1 102 ? -21.792 -7.599 4.263 1.00 96.19 102 PRO A O 1
ATOM 773 N N . VAL A 1 103 ? -19.865 -8.667 3.874 1.00 95.69 103 VAL A N 1
ATOM 774 C CA . VAL A 1 103 ? -19.458 -8.686 5.290 1.00 95.69 103 VAL A CA 1
ATOM 775 C C . VAL A 1 103 ? -19.245 -7.266 5.832 1.00 95.69 103 VAL A C 1
ATOM 777 O O . VAL A 1 103 ? -19.710 -6.953 6.927 1.00 95.69 103 VAL A O 1
ATOM 780 N N . GLY A 1 104 ? -18.599 -6.387 5.063 1.00 93.50 104 GLY A N 1
ATOM 781 C CA . GLY A 1 104 ? -18.346 -4.996 5.438 1.00 93.50 104 GLY A CA 1
ATOM 782 C C . GLY A 1 104 ? -19.622 -4.159 5.527 1.00 93.50 104 GLY A C 1
ATOM 783 O O . GLY A 1 104 ? -19.790 -3.409 6.485 1.00 93.50 104 GLY A O 1
ATOM 784 N N . ILE A 1 105 ? -20.552 -4.334 4.584 1.00 95.50 105 ILE A N 1
ATOM 785 C CA . ILE A 1 105 ? -21.857 -3.657 4.598 1.00 95.50 105 ILE A CA 1
ATOM 786 C C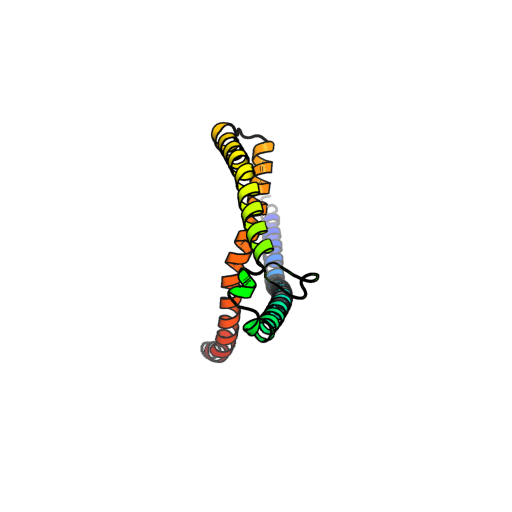 . ILE A 1 105 ? -22.674 -4.112 5.812 1.00 95.50 105 ILE A C 1
ATOM 788 O O . ILE A 1 105 ? -23.218 -3.275 6.527 1.00 95.50 105 ILE A O 1
ATOM 792 N N . MET A 1 106 ? -22.718 -5.418 6.091 1.00 93.00 106 MET A N 1
ATOM 793 C CA . MET A 1 106 ? -23.439 -5.947 7.255 1.00 93.00 106 MET A CA 1
ATOM 794 C C . MET A 1 106 ? -22.841 -5.438 8.571 1.00 93.00 106 MET A C 1
ATOM 796 O O . MET A 1 106 ? -23.586 -5.057 9.472 1.00 93.00 106 MET A O 1
ATOM 800 N N . ALA A 1 107 ? -21.510 -5.363 8.672 1.00 89.31 107 ALA A N 1
ATOM 801 C CA . ALA A 1 107 ? -20.836 -4.786 9.832 1.00 89.31 107 ALA A CA 1
ATOM 802 C C . ALA A 1 107 ? -21.149 -3.289 10.001 1.00 89.31 107 ALA A C 1
ATOM 804 O O . ALA A 1 107 ? -21.445 -2.852 11.110 1.00 89.31 107 ALA A O 1
ATOM 805 N N . ALA A 1 108 ? -21.138 -2.514 8.912 1.00 89.62 108 ALA A N 1
ATOM 806 C CA . ALA A 1 108 ? -21.443 -1.085 8.939 1.00 89.62 108 ALA A CA 1
ATOM 807 C C . ALA A 1 108 ? -22.897 -0.805 9.347 1.00 89.62 108 ALA A C 1
ATOM 809 O O . ALA A 1 108 ? -23.137 0.057 10.187 1.00 89.62 108 ALA A O 1
ATOM 810 N N . ILE A 1 109 ? -23.862 -1.557 8.805 1.00 91.38 109 ILE A N 1
ATOM 811 C CA . ILE A 1 109 ? -25.281 -1.423 9.170 1.00 91.38 109 ILE A CA 1
ATOM 812 C C . ILE A 1 109 ? -25.497 -1.814 10.636 1.00 91.38 109 ILE A C 1
ATOM 814 O O . ILE A 1 109 ? -26.176 -1.094 11.362 1.00 91.38 109 ILE A O 1
ATOM 818 N N . TYR A 1 110 ? -24.890 -2.914 11.098 1.00 88.25 110 TYR A N 1
ATOM 819 C CA . TYR A 1 110 ? -24.977 -3.324 12.501 1.00 88.25 110 TYR A CA 1
ATOM 820 C C . TYR A 1 110 ? -24.419 -2.251 13.443 1.00 88.25 110 TYR A C 1
ATOM 822 O O . TYR A 1 110 ? -25.034 -1.943 14.460 1.00 88.25 110 TYR A O 1
ATOM 830 N N . LEU A 1 111 ? -23.282 -1.645 13.092 1.00 85.75 111 LEU A N 1
ATOM 831 C CA . LEU A 1 111 ? -22.691 -0.567 13.880 1.00 85.75 111 LEU A CA 1
ATOM 832 C C . LEU A 1 111 ? -23.534 0.712 13.851 1.00 85.75 111 LEU A C 1
ATOM 834 O O . LEU A 1 111 ? -23.652 1.373 14.868 1.00 85.75 111 LEU A O 1
ATOM 838 N N . ASN 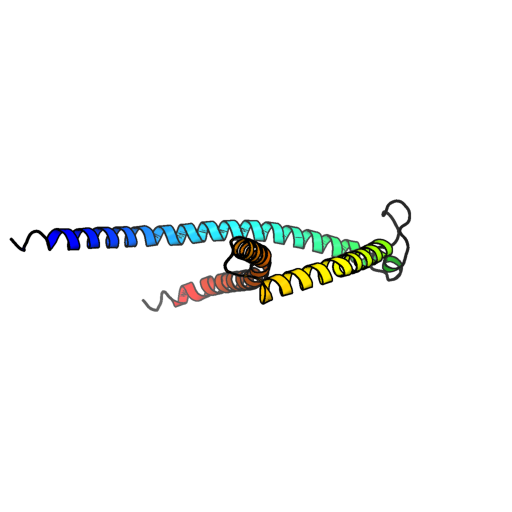A 1 112 ? -24.137 1.068 12.720 1.00 85.06 112 ASN A N 1
ATOM 839 C CA . ASN A 1 112 ? -24.922 2.299 12.634 1.00 85.06 112 ASN A CA 1
ATOM 840 C C . ASN A 1 112 ? -26.291 2.189 13.324 1.00 85.06 112 ASN A C 1
ATOM 842 O O . ASN A 1 112 ? -26.752 3.155 13.920 1.00 85.06 112 ASN A O 1
ATOM 846 N N . GLU A 1 113 ? -26.946 1.031 13.228 1.00 83.38 113 GLU A N 1
ATOM 847 C CA . GLU A 1 113 ? -28.328 0.858 13.694 1.00 83.38 113 GLU A CA 1
ATOM 848 C C . GLU A 1 113 ? -28.416 0.226 15.093 1.00 83.38 113 GLU A C 1
ATOM 850 O O . GLU A 1 113 ? -29.320 0.535 15.865 1.00 83.38 113 GLU A O 1
ATOM 855 N N . TYR A 1 114 ? -27.479 -0.664 15.442 1.00 76.50 114 TYR A N 1
ATOM 856 C CA . TYR A 1 114 ? -27.537 -1.463 16.672 1.00 76.50 114 TYR A CA 1
ATOM 857 C C . TYR A 1 114 ? -26.400 -1.182 17.658 1.00 76.50 114 TYR A C 1
ATOM 859 O O . TYR A 1 114 ? -26.418 -1.740 18.762 1.00 76.50 114 TYR A O 1
ATOM 867 N N . ALA A 1 115 ? -25.408 -0.349 17.319 1.00 69.94 115 ALA A N 1
ATOM 868 C CA . ALA A 1 115 ? -24.355 -0.037 18.278 1.00 69.94 115 ALA A CA 1
ATOM 869 C C . ALA A 1 115 ? -24.870 0.897 19.378 1.00 69.94 115 ALA A C 1
ATOM 871 O O . ALA A 1 115 ? -24.927 2.113 19.226 1.00 69.94 115 ALA A O 1
ATOM 872 N N . GLY A 1 116 ? -25.189 0.312 20.530 1.00 69.12 116 GLY A N 1
ATOM 873 C CA . GLY A 1 116 ? -25.183 1.040 21.795 1.00 69.12 116 GLY A CA 1
ATOM 874 C C . GLY A 1 116 ? -23.756 1.391 22.243 1.00 69.12 116 GLY A C 1
ATOM 875 O O . GLY A 1 116 ? -22.769 0.902 21.675 1.00 69.12 116 GLY A O 1
ATOM 876 N N . GLU A 1 117 ? -23.644 2.204 23.300 1.00 71.50 117 GLU A N 1
ATOM 877 C CA . GLU A 1 117 ? -22.395 2.476 24.034 1.00 71.50 117 GLU A CA 1
ATOM 878 C C . GLU A 1 117 ? -21.888 1.202 24.735 1.00 71.50 117 GLU A C 1
ATOM 880 O O . GLU A 1 117 ? -21.985 1.007 25.947 1.00 71.50 117 GLU A O 1
ATOM 885 N N . ASN A 1 118 ? -21.340 0.289 23.938 1.00 80.25 118 ASN A N 1
ATOM 886 C CA . ASN A 1 118 ? -20.817 -0.993 24.376 1.00 80.25 118 ASN A CA 1
ATOM 887 C C . ASN A 1 118 ? -19.310 -1.053 24.104 1.00 80.25 118 ASN A C 1
ATOM 889 O O . ASN A 1 118 ? -18.792 -0.481 23.144 1.00 80.25 118 ASN A O 1
ATOM 893 N N . ARG A 1 119 ? -18.579 -1.816 24.928 1.00 79.19 119 ARG A N 1
ATOM 894 C CA . ARG A 1 119 ? -17.113 -1.969 24.803 1.00 79.19 119 ARG A CA 1
ATOM 895 C C . ARG A 1 119 ? -16.683 -2.552 23.448 1.00 79.19 119 ARG A C 1
ATOM 897 O O . ARG A 1 119 ? -15.559 -2.322 23.017 1.00 79.19 119 ARG A O 1
ATOM 904 N N . THR A 1 120 ? -17.570 -3.293 22.784 1.00 80.31 120 THR A N 1
ATOM 905 C CA . THR A 1 120 ? -17.366 -3.843 21.437 1.00 80.31 120 THR A CA 1
ATOM 906 C C . THR A 1 120 ? -17.316 -2.757 20.365 1.00 80.31 120 THR A C 1
ATOM 908 O O . THR A 1 120 ? -16.434 -2.808 19.515 1.00 80.31 120 THR A O 1
ATOM 911 N N . THR A 1 121 ? -18.197 -1.754 20.430 1.00 84.56 121 THR A N 1
ATOM 912 C CA . THR A 1 121 ? -18.233 -0.621 19.489 1.00 84.56 121 THR A CA 1
ATOM 913 C C . THR A 1 121 ? -16.941 0.187 19.579 1.00 84.56 121 THR A C 1
ATOM 915 O O . THR A 1 121 ? -16.266 0.391 18.574 1.00 84.56 121 THR A O 1
ATOM 918 N N . TRP A 1 122 ? -16.522 0.516 20.806 1.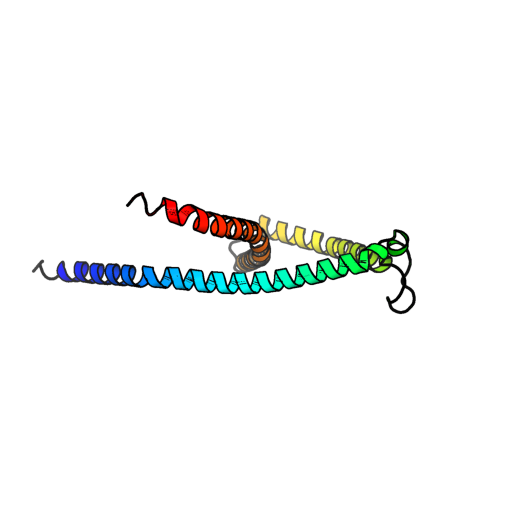00 84.81 122 TRP A N 1
ATOM 919 C CA . TRP A 1 122 ? -15.272 1.235 21.066 1.00 84.81 122 TRP A CA 1
ATOM 920 C C . TRP A 1 122 ? -14.037 0.506 20.512 1.00 84.81 122 TRP A C 1
ATOM 922 O O . TRP A 1 122 ? -13.136 1.125 19.947 1.00 84.81 122 TRP A O 1
ATOM 932 N N . LEU A 1 123 ? -13.995 -0.826 20.633 1.00 86.25 123 LEU A N 1
ATOM 933 C CA . LEU A 1 123 ? -12.877 -1.625 20.128 1.00 86.25 123 LEU A CA 1
ATOM 934 C C . LEU A 1 123 ? -12.827 -1.643 18.592 1.00 86.25 123 LEU A C 1
ATOM 936 O O . LEU A 1 123 ? -11.742 -1.577 18.013 1.00 86.25 123 LEU A O 1
ATOM 940 N N . ILE A 1 124 ? -13.988 -1.697 17.934 1.00 87.50 124 ILE A N 1
ATOM 941 C CA . ILE A 1 124 ? -14.087 -1.660 16.471 1.00 87.50 124 ILE A CA 1
ATOM 942 C C . ILE A 1 124 ? -13.680 -0.280 15.937 1.00 87.50 124 ILE A C 1
ATOM 944 O O . ILE A 1 124 ? -12.867 -0.202 15.017 1.00 87.50 124 ILE A O 1
ATOM 948 N N . GLU A 1 125 ? -14.156 0.807 16.546 1.00 85.19 125 GLU A N 1
ATOM 949 C CA . GLU A 1 125 ? -13.759 2.174 16.182 1.00 85.19 125 GLU A CA 1
ATOM 950 C C . GLU A 1 125 ? -12.253 2.408 16.365 1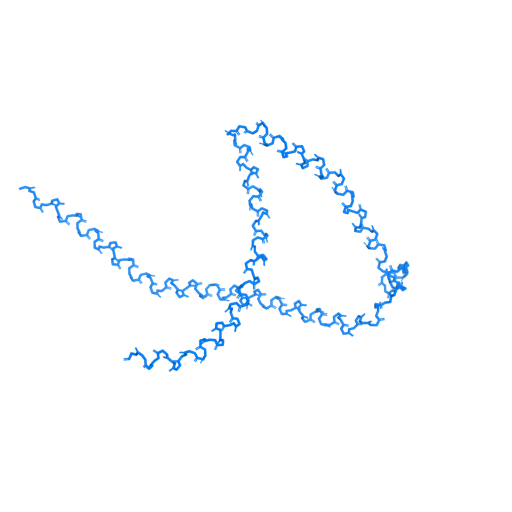.00 85.19 125 GLU A C 1
ATOM 952 O O . GLU A 1 125 ? -11.598 2.978 15.492 1.00 85.19 125 GLU A O 1
ATOM 957 N N . MET A 1 126 ? -11.668 1.909 17.459 1.00 86.25 126 MET A N 1
ATOM 958 C CA . MET A 1 126 ? -10.224 1.988 17.701 1.00 86.25 126 MET A CA 1
ATOM 959 C C . MET A 1 126 ? -9.413 1.244 16.626 1.00 86.25 126 MET A C 1
ATOM 961 O O . MET A 1 126 ? -8.369 1.737 16.185 1.00 86.25 126 MET A O 1
ATOM 965 N N . ALA A 1 127 ? -9.889 0.076 16.183 1.00 88.12 127 ALA A N 1
ATOM 966 C CA . ALA A 1 127 ? -9.258 -0.693 15.112 1.00 88.12 127 ALA A CA 1
ATOM 967 C C . ALA A 1 127 ? -9.360 0.025 13.756 1.00 88.12 127 ALA A C 1
ATOM 969 O O . ALA A 1 127 ? -8.363 0.127 13.038 1.00 88.12 127 ALA A O 1
ATOM 970 N N . ILE A 1 128 ? -10.533 0.581 13.435 1.00 86.50 128 ILE A N 1
ATOM 971 C CA . ILE A 1 128 ? -10.766 1.365 12.214 1.00 86.50 128 ILE A CA 1
ATOM 972 C C . ILE A 1 128 ? -9.872 2.613 12.198 1.00 86.50 128 ILE A C 1
ATOM 974 O O . ILE A 1 128 ? -9.234 2.894 11.186 1.00 86.50 128 ILE A O 1
ATOM 978 N N . ASN A 1 129 ? -9.749 3.331 13.316 1.00 84.88 129 ASN A N 1
ATOM 979 C CA . ASN A 1 129 ? -8.885 4.510 13.423 1.00 84.88 129 ASN A CA 1
ATOM 980 C C . ASN A 1 129 ? -7.388 4.171 13.313 1.00 84.88 129 ASN A C 1
ATOM 982 O O . ASN A 1 129 ? -6.640 4.920 12.688 1.00 84.88 129 ASN A O 1
ATOM 986 N N . ASN A 1 130 ? -6.937 3.026 13.839 1.00 87.56 130 ASN A N 1
ATOM 987 C CA . ASN A 1 130 ? -5.553 2.572 13.646 1.00 87.56 130 ASN A CA 1
ATOM 988 C C . ASN A 1 130 ? -5.262 2.172 12.196 1.00 87.56 130 ASN A C 1
ATOM 990 O O . ASN A 1 130 ? -4.222 2.547 11.657 1.00 87.56 130 ASN A O 1
ATOM 994 N N . LEU A 1 131 ? -6.184 1.456 11.544 1.00 87.25 131 LEU A N 1
ATOM 995 C CA . LEU A 1 131 ? -6.053 1.104 10.128 1.00 87.25 131 LEU A CA 1
ATOM 996 C C . LEU A 1 131 ? -6.070 2.354 9.242 1.00 87.25 131 LEU A C 1
ATOM 998 O O . LEU A 1 131 ? -5.421 2.412 8.209 1.00 87.25 131 LEU A O 1
ATOM 1002 N N . GLN A 1 132 ? -6.779 3.391 9.659 1.00 80.25 132 GLN A N 1
ATOM 1003 C CA . GLN A 1 132 ? -6.761 4.686 9.003 1.00 80.25 132 GLN A CA 1
ATOM 1004 C C . GLN A 1 132 ? -5.444 5.463 9.227 1.00 80.25 132 GLN A C 1
ATOM 1006 O O . GLN A 1 132 ? -5.049 6.278 8.400 1.00 80.25 132 GLN A O 1
ATOM 1011 N N . GLY A 1 133 ? -4.671 5.162 10.271 1.00 74.38 133 GLY A N 1
ATOM 1012 C CA . GLY A 1 133 ? -3.393 5.833 10.539 1.00 74.38 133 GLY A CA 1
ATOM 1013 C C . GLY A 1 133 ? -2.383 5.756 9.383 1.00 74.38 133 GLY A C 1
ATOM 1014 O O . GLY A 1 133 ? -1.686 6.732 9.099 1.00 74.38 133 GLY A O 1
ATOM 1015 N N . LEU A 1 134 ? -2.346 4.638 8.648 1.00 76.62 134 LEU A N 1
ATOM 1016 C CA . LEU A 1 134 ? -1.477 4.504 7.471 1.00 76.62 134 LEU A CA 1
ATOM 1017 C C . LEU A 1 134 ? -1.889 5.418 6.312 1.00 76.62 134 LEU A C 1
ATOM 1019 O O . LEU A 1 134 ? -1.025 5.820 5.532 1.00 76.62 134 LEU A O 1
ATOM 1023 N N . HIS A 1 135 ? -3.172 5.788 6.210 1.00 71.19 135 HIS A N 1
ATOM 1024 C CA . HIS A 1 135 ? -3.603 6.680 5.143 1.00 71.19 135 HIS A CA 1
ATOM 1025 C C . HIS A 1 135 ? -3.161 8.128 5.383 1.00 71.19 135 HIS A C 1
ATOM 1027 O O . HIS A 1 135 ? -2.759 8.848 4.469 1.00 71.19 135 HIS A O 1
ATOM 1033 N N . LEU A 1 136 ? -3.171 8.545 6.649 1.00 64.38 136 LEU A N 1
ATOM 1034 C CA . LEU A 1 136 ? -2.709 9.867 7.058 1.00 64.38 136 LEU A CA 1
ATOM 1035 C C . LEU A 1 136 ? -1.200 10.014 6.814 1.00 64.38 136 LEU A C 1
ATOM 1037 O O . LEU A 1 136 ? -0.735 11.096 6.461 1.00 64.38 136 LEU A O 1
ATOM 1041 N N . SER A 1 137 ? -0.442 8.917 6.940 1.00 64.88 137 SER A N 1
ATOM 1042 C CA . SER A 1 137 ? 1.008 8.910 6.729 1.00 64.88 137 SER A CA 1
ATOM 1043 C C . SER A 1 137 ? 1.409 9.277 5.297 1.00 64.88 137 SER A C 1
ATOM 1045 O O . SER A 1 137 ? 2.271 10.138 5.130 1.00 64.88 137 SER A O 1
ATOM 1047 N N . TYR A 1 138 ? 0.780 8.704 4.261 1.00 64.56 138 TYR A N 1
ATOM 1048 C CA . TYR A 1 138 ? 1.126 9.057 2.874 1.00 64.56 138 TYR A CA 1
ATOM 1049 C C . TYR A 1 138 ? 0.710 10.492 2.525 1.00 64.56 138 TYR A C 1
ATOM 1051 O O . TYR A 1 138 ? 1.431 11.180 1.802 1.00 64.56 138 TYR A O 1
ATOM 1059 N N . SER A 1 139 ? -0.429 10.953 3.058 1.00 57.47 139 SER A N 1
ATOM 1060 C CA . SER A 1 139 ? -0.929 12.305 2.806 1.00 57.47 139 SER A CA 1
ATOM 1061 C C . SER A 1 139 ? 0.002 13.345 3.430 1.00 57.47 139 SER A C 1
ATOM 1063 O O . SER A 1 139 ? 0.380 14.295 2.758 1.00 57.47 139 SER A O 1
ATOM 1065 N N . GLY A 1 140 ? 0.449 13.129 4.672 1.00 58.56 140 GLY A N 1
ATOM 1066 C CA . GLY A 1 140 ? 1.393 14.026 5.349 1.00 58.56 140 GLY A CA 1
ATOM 1067 C C . GLY A 1 140 ? 2.834 13.946 4.824 1.00 58.56 140 GLY A C 1
ATOM 1068 O O . GLY A 1 140 ? 3.595 14.911 4.931 1.00 58.56 140 GLY A O 1
ATOM 1069 N N . PHE A 1 141 ? 3.238 12.821 4.225 1.00 59.78 141 PHE A N 1
ATOM 1070 C CA . PHE A 1 141 ? 4.578 12.655 3.653 1.00 59.78 141 PHE A CA 1
ATOM 1071 C C . PHE A 1 141 ? 4.797 13.531 2.410 1.00 59.78 141 PHE A C 1
ATOM 1073 O O . PHE A 1 141 ? 5.866 14.125 2.258 1.00 59.78 141 PHE A O 1
ATOM 1080 N N . SER A 1 142 ? 3.778 13.675 1.555 1.00 58.78 142 SER A N 1
ATOM 1081 C CA . SER A 1 142 ? 3.855 14.528 0.360 1.00 58.78 142 SER A CA 1
ATOM 1082 C C . SER A 1 142 ? 4.157 15.994 0.710 1.00 58.78 142 SER A C 1
ATOM 1084 O O . SER A 1 142 ? 4.997 16.626 0.067 1.00 58.78 142 SER A O 1
ATOM 1086 N N . ASP A 1 143 ? 3.546 16.518 1.775 1.00 56.69 143 ASP A N 1
ATOM 1087 C CA . ASP A 1 143 ? 3.750 17.903 2.224 1.00 56.69 143 ASP A CA 1
ATOM 1088 C C . ASP A 1 143 ? 5.126 18.120 2.878 1.00 56.69 143 ASP A C 1
ATOM 1090 O O . ASP A 1 143 ? 5.786 19.145 2.677 1.00 56.69 143 ASP A O 1
ATOM 1094 N N . SER A 1 1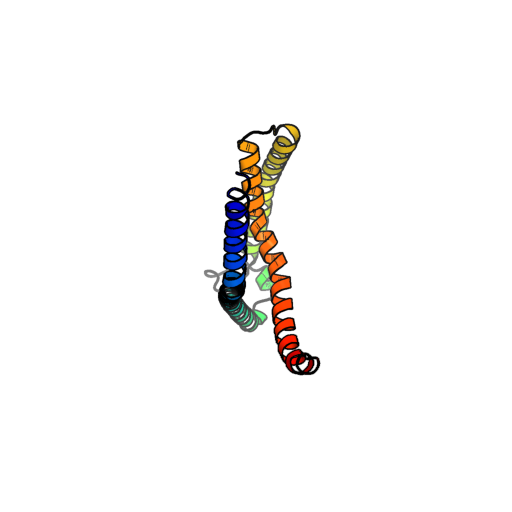44 ? 5.610 17.120 3.618 1.00 54.84 144 SER A N 1
ATOM 1095 C CA . SER A 1 144 ? 6.881 17.184 4.353 1.00 54.84 144 SER A CA 1
ATOM 1096 C C . SER A 1 144 ? 8.095 17.286 3.421 1.00 54.84 144 SER A C 1
ATOM 1098 O O . SER A 1 144 ? 9.024 18.059 3.669 1.00 54.84 144 SER A O 1
ATOM 1100 N N . HIS A 1 145 ? 8.081 16.542 2.312 1.00 56.06 145 HIS A N 1
ATOM 1101 C CA . HIS A 1 145 ? 9.163 16.557 1.323 1.00 56.06 145 HIS A CA 1
ATOM 1102 C C . HIS A 1 145 ? 9.212 17.866 0.526 1.00 56.06 145 HIS A C 1
ATOM 1104 O O . HIS A 1 145 ? 10.300 18.373 0.232 1.00 56.06 145 HIS A O 1
ATOM 1110 N N . PHE A 1 146 ? 8.051 18.460 0.244 1.00 53.31 146 PHE A N 1
ATOM 1111 C CA . PHE A 1 146 ? 7.957 19.765 -0.404 1.00 53.31 146 PHE A CA 1
ATOM 1112 C C . PHE A 1 146 ? 8.441 20.898 0.518 1.00 53.31 146 PHE A C 1
ATOM 1114 O O . PHE A 1 146 ? 9.170 21.794 0.082 1.00 53.31 146 PHE A O 1
ATOM 1121 N N . SER A 1 147 ? 8.134 20.818 1.818 1.00 51.09 147 SER A N 1
ATOM 1122 C CA . SER A 1 147 ? 8.551 21.818 2.808 1.00 51.09 147 SER A CA 1
ATOM 1123 C C . SER A 1 147 ? 10.048 21.756 3.142 1.00 51.09 147 SER A C 1
ATOM 1125 O O . SER A 1 147 ? 10.650 22.795 3.405 1.00 51.09 147 SER A O 1
ATOM 1127 N N . LEU A 1 148 ? 10.689 20.580 3.121 1.00 54.06 148 LEU A N 1
ATOM 1128 C CA . LEU A 1 148 ? 12.125 20.457 3.421 1.00 54.06 148 LEU A CA 1
ATOM 1129 C C . LEU A 1 148 ? 13.004 20.946 2.254 1.00 54.06 148 LEU A C 1
ATOM 1131 O O . LEU A 1 148 ? 14.024 21.600 2.477 1.00 54.06 148 LEU A O 1
ATOM 1135 N N . SER A 1 149 ? 12.574 20.696 1.012 1.00 54.50 149 SER A N 1
ATOM 1136 C CA . SER A 1 149 ? 13.251 21.193 -0.195 1.00 54.50 149 SER A CA 1
ATOM 1137 C C . SER A 1 149 ? 13.146 22.720 -0.328 1.00 54.50 149 SER A C 1
ATOM 1139 O O . SER A 1 149 ? 14.126 23.386 -0.665 1.00 54.50 149 SER A O 1
ATOM 1141 N N . THR A 1 150 ? 11.998 23.300 0.037 1.00 53.41 150 THR A N 1
ATOM 1142 C CA . THR A 1 150 ? 11.788 24.758 0.036 1.00 53.41 150 THR A CA 1
ATOM 1143 C C . THR A 1 150 ? 12.443 25.450 1.234 1.00 53.41 150 THR A C 1
ATOM 1145 O O . THR A 1 150 ? 13.081 26.486 1.060 1.00 53.41 150 THR A O 1
ATOM 1148 N N . SER A 1 151 ? 12.395 24.863 2.435 1.00 54.38 151 SER A N 1
ATOM 1149 C CA . SER A 1 151 ? 13.007 25.448 3.641 1.00 54.38 151 SER A CA 1
ATOM 1150 C C . SER A 1 151 ? 14.537 25.451 3.596 1.00 54.38 151 SER A C 1
ATOM 1152 O O . SER A 1 151 ? 15.141 26.403 4.081 1.00 54.38 151 SER A O 1
ATOM 1154 N N . GLY A 1 152 ? 15.181 24.447 2.984 1.00 53.94 152 GLY A N 1
ATOM 1155 C CA . GLY A 1 152 ? 16.637 24.441 2.783 1.00 53.94 152 GLY A CA 1
ATOM 1156 C C . GLY A 1 152 ? 17.119 25.565 1.859 1.00 53.94 152 GLY A C 1
ATOM 1157 O O . GLY A 1 152 ? 18.140 26.195 2.135 1.00 53.94 152 GLY A O 1
ATOM 1158 N N . LEU A 1 153 ? 16.350 25.877 0.809 1.00 52.31 153 LEU A N 1
ATOM 1159 C CA . LEU A 1 153 ? 16.640 26.978 -0.115 1.00 52.31 153 LEU A CA 1
ATOM 1160 C C . LEU A 1 153 ? 16.310 28.351 0.504 1.00 52.31 153 LEU A C 1
ATOM 1162 O O . LEU A 1 153 ? 17.078 29.303 0.362 1.00 52.31 153 LEU A O 1
ATOM 1166 N N . VAL A 1 154 ? 15.201 28.447 1.247 1.00 49.50 154 VAL A N 1
ATOM 1167 C CA . VAL A 1 154 ? 14.754 29.679 1.919 1.00 49.50 154 VAL A CA 1
ATOM 1168 C C . VAL A 1 154 ? 15.655 30.043 3.102 1.00 49.50 154 VAL A C 1
ATOM 1170 O O . VAL A 1 154 ? 15.992 31.212 3.248 1.00 49.50 154 VAL A O 1
ATOM 1173 N N . LEU A 1 155 ? 16.134 29.088 3.909 1.00 49.66 155 LEU A N 1
ATOM 1174 C CA . LEU A 1 155 ? 17.078 29.375 5.003 1.00 49.66 155 LEU A CA 1
ATOM 1175 C C . LEU A 1 155 ? 18.470 29.782 4.502 1.00 49.66 155 LEU A C 1
ATOM 1177 O O . LEU A 1 155 ? 19.130 30.579 5.170 1.00 49.66 155 LEU A O 1
ATOM 1181 N N . LEU A 1 156 ? 18.912 29.294 3.334 1.00 53.94 156 LEU A N 1
ATOM 1182 C CA . LEU A 1 156 ? 20.156 29.760 2.709 1.00 53.94 156 LEU A CA 1
ATOM 1183 C C . LEU A 1 156 ? 20.000 31.178 2.127 1.00 53.94 156 LEU A C 1
ATOM 1185 O O . LEU A 1 156 ? 20.924 31.981 2.224 1.00 53.94 156 LEU A O 1
ATOM 1189 N N . CYS A 1 157 ? 18.824 31.503 1.576 1.00 43.53 157 CYS A N 1
ATOM 1190 C CA . CYS A 1 157 ? 18.545 32.799 0.950 1.00 43.53 157 CYS A CA 1
ATOM 1191 C C . CYS A 1 157 ? 18.092 33.894 1.942 1.00 43.53 157 CYS A C 1
ATOM 1193 O O . CYS A 1 157 ? 18.262 35.078 1.668 1.00 43.53 157 CYS A O 1
ATOM 1195 N N . CYS A 1 158 ? 17.541 33.526 3.105 1.00 39.88 158 CYS A N 1
ATOM 1196 C CA . CYS A 1 158 ? 16.994 34.456 4.106 1.00 39.88 158 CYS A CA 1
ATOM 1197 C C . CYS A 1 158 ? 17.969 34.761 5.263 1.00 39.88 158 CYS A C 1
ATOM 1199 O O . CYS A 1 158 ? 17.780 35.722 6.009 1.00 39.88 158 CYS A O 1
ATOM 1201 N N . ARG A 1 159 ? 19.069 34.006 5.394 1.00 49.00 159 ARG A N 1
ATOM 1202 C CA . ARG A 1 159 ? 20.110 34.266 6.404 1.00 49.00 159 ARG A CA 1
ATOM 1203 C C . ARG A 1 159 ? 20.824 35.628 6.292 1.00 49.00 159 ARG A C 1
ATOM 1205 O O . ARG A 1 159 ? 21.184 36.146 7.345 1.00 49.00 159 ARG A O 1
ATOM 1212 N N . PRO A 1 160 ? 21.012 36.244 5.105 1.00 45.66 160 PRO A N 1
ATOM 1213 C CA . PRO A 1 160 ? 21.546 37.605 5.028 1.00 45.66 160 PRO A CA 1
ATOM 1214 C C . PRO A 1 160 ? 20.479 38.709 5.153 1.00 45.66 160 PRO A C 1
ATOM 1216 O O . PRO A 1 160 ? 20.850 39.859 5.349 1.00 45.66 160 PRO A O 1
ATOM 1219 N N . ALA A 1 161 ? 19.177 38.395 5.082 1.00 48.97 161 ALA A N 1
ATOM 1220 C CA . ALA A 1 161 ? 18.105 39.401 5.146 1.00 48.97 161 ALA A CA 1
ATOM 1221 C C . ALA A 1 161 ? 17.566 39.650 6.570 1.00 48.97 161 ALA A C 1
ATOM 1223 O O . ALA A 1 161 ? 17.017 40.712 6.845 1.00 48.97 161 ALA A O 1
ATOM 1224 N N . LEU A 1 162 ? 17.731 38.691 7.490 1.00 47.91 162 LEU A N 1
ATOM 1225 C CA . LEU A 1 162 ? 17.240 38.797 8.874 1.00 47.91 162 LEU A CA 1
ATOM 1226 C C . LEU A 1 162 ? 18.287 39.350 9.862 1.00 47.91 162 LEU A C 1
ATOM 1228 O O . LEU A 1 162 ? 17.931 39.713 10.977 1.00 47.91 162 LEU A O 1
ATOM 1232 N N . LEU A 1 163 ? 19.558 39.455 9.448 1.00 50.44 163 LEU A N 1
ATOM 1233 C CA . LEU A 1 163 ? 20.642 40.081 10.225 1.00 50.44 163 LEU A CA 1
ATOM 1234 C C . LEU A 1 163 ? 20.843 41.577 9.895 1.00 50.44 163 LEU A C 1
ATOM 1236 O O . LEU A 1 163 ? 21.725 42.207 10.461 1.00 50.44 163 LEU A O 1
ATOM 1240 N N . SER A 1 164 ? 20.059 42.141 8.966 1.00 44.38 164 SER A N 1
ATOM 1241 C CA . SER A 1 164 ? 20.046 43.580 8.645 1.00 44.38 164 SER A CA 1
ATOM 1242 C C . SER A 1 164 ? 18.819 44.312 9.208 1.00 44.38 164 SER A C 1
ATOM 1244 O O . SER A 1 164 ? 18.564 45.454 8.834 1.00 44.38 164 SER A O 1
ATOM 1246 N N . LEU A 1 165 ? 18.023 43.637 10.047 1.00 49.91 165 LEU A N 1
ATOM 1247 C CA . LEU A 1 165 ? 16.789 44.156 10.657 1.00 49.91 165 LEU A CA 1
ATOM 1248 C C . LEU A 1 165 ? 16.805 44.059 12.200 1.00 49.91 165 LEU A C 1
ATOM 1250 O O . LEU A 1 165 ? 15.763 44.190 12.840 1.00 49.91 165 LEU A O 1
ATOM 1254 N N . PHE A 1 166 ? 17.994 43.865 12.777 1.00 46.00 166 PHE A N 1
ATOM 1255 C CA . PHE A 1 166 ? 18.343 44.066 14.185 1.00 46.00 166 PHE A CA 1
ATOM 1256 C C . PHE A 1 166 ? 19.755 44.656 14.249 1.00 46.00 166 PHE A C 1
ATOM 1258 O O . PHE A 1 166 ? 20.017 45.451 15.176 1.00 46.00 166 PHE A O 1
#

Organism: Methanosarcina mazei (strain ATCC BAA-159 / DSM 3647 / Goe1 / Go1 / JCM 11833 / OCM 88) (NCBI:txid192952)